Protein AF-A0A924QYR0-F1 (afdb_monomer_lite)

Foldseek 3Di:
DPPVVLVVVVVVVQCVFPVPWQKAKEAEDDDPPPPPPQPPDQDDPRHGYDYDPVHHNQKMKIAGDPPTDPDHFGKMWMAGNVVSDIDIDGPDHD

pLDDT: mean 82.19, std 12.52, range [50.84, 94.31]

Radius of gyration: 12.88 Å; chains: 1; bounding box: 36×24×31 Å

Secondary structure (DSSP, 8-state):
--HHHHHHHHHHHHHHH-TT--EEEEEE---TTT-HHHHS-SEETTEEEEEESSS-TTEEEEEE-TT--SSS-EEEEEEETTT--EEEEEEE--

Structure (mmCIF, N/CA/C/O backbone):
data_AF-A0A924QYR0-F1
#
_entry.id   AF-A0A924QYR0-F1
#
loop_
_atom_site.group_PDB
_atom_site.id
_atom_site.type_symbol
_atom_site.label_atom_id
_atom_site.label_alt_id
_atom_site.label_comp_id
_atom_site.label_asym_id
_atom_site.label_entity_id
_atom_site.label_seq_id
_atom_site.pdbx_PDB_ins_code
_atom_site.Cartn_x
_atom_site.Cartn_y
_atom_site.Cartn_z
_atom_site.occupancy
_atom_site.B_iso_or_equiv
_atom_site.auth_seq_id
_atom_site.auth_comp_id
_atom_site.auth_asym_id
_atom_site.auth_atom_id
_atom_site.pdbx_PDB_model_num
ATOM 1 N N . MET A 1 1 ? -4.754 3.260 16.233 1.00 55.00 1 MET A N 1
ATOM 2 C CA . MET A 1 1 ? -3.712 4.110 15.600 1.00 55.00 1 MET A CA 1
ATOM 3 C C . MET A 1 1 ? -4.386 4.968 14.524 1.00 55.00 1 MET A C 1
ATOM 5 O O . MET A 1 1 ? -5.371 4.499 13.976 1.00 55.00 1 MET A O 1
ATOM 9 N N . LYS A 1 2 ? -3.965 6.215 14.242 1.00 77.88 2 LYS A N 1
ATOM 10 C CA . LYS A 1 2 ? -4.589 7.006 13.152 1.00 77.88 2 LYS A CA 1
ATOM 11 C C . LYS A 1 2 ? -4.090 6.475 11.799 1.00 77.88 2 LYS A C 1
ATOM 13 O O . LYS A 1 2 ? -2.877 6.402 11.632 1.00 77.88 2 LYS A O 1
ATOM 18 N N . LEU A 1 3 ? -4.994 6.142 10.869 1.00 81.56 3 LEU A N 1
ATOM 19 C CA . LEU A 1 3 ? -4.716 5.607 9.519 1.00 81.56 3 LEU A CA 1
ATOM 20 C C . LEU A 1 3 ? -3.556 6.319 8.800 1.00 81.56 3 LEU A C 1
ATOM 22 O O . LEU A 1 3 ? -2.689 5.664 8.235 1.00 81.56 3 LEU A O 1
ATOM 26 N N . GLN A 1 4 ? -3.491 7.647 8.906 1.00 86.50 4 GLN A N 1
ATOM 27 C CA . GLN A 1 4 ? -2.401 8.461 8.355 1.00 86.50 4 GLN A CA 1
ATOM 28 C C . GLN A 1 4 ? -1.012 7.984 8.791 1.00 86.50 4 GLN A C 1
ATOM 30 O O . GLN A 1 4 ? -0.140 7.815 7.955 1.00 86.50 4 GLN A O 1
ATOM 35 N N . LYS A 1 5 ? -0.815 7.685 10.084 1.00 89.06 5 LYS A N 1
ATOM 36 C CA . LYS A 1 5 ? 0.489 7.235 10.599 1.00 89.06 5 LYS A CA 1
ATOM 37 C C . LYS A 1 5 ? 0.901 5.880 10.027 1.00 89.06 5 LYS A C 1
ATOM 39 O O . LYS A 1 5 ? 2.088 5.628 9.855 1.00 89.06 5 LYS A O 1
ATOM 44 N N . LEU A 1 6 ? -0.073 5.000 9.786 1.00 90.06 6 LEU A N 1
ATOM 45 C CA . LEU A 1 6 ? 0.175 3.706 9.155 1.00 90.06 6 LEU A CA 1
ATOM 46 C C . LEU A 1 6 ? 0.595 3.907 7.697 1.00 90.06 6 LEU A C 1
ATOM 48 O O . LEU A 1 6 ? 1.630 3.392 7.291 1.00 90.06 6 LEU A O 1
ATOM 52 N N . LEU A 1 7 ? -0.169 4.710 6.952 1.00 91.00 7 LEU A N 1
ATOM 53 C CA . LEU A 1 7 ? 0.131 5.063 5.566 1.00 91.00 7 LEU A CA 1
ATOM 54 C C . LEU A 1 7 ? 1.498 5.730 5.420 1.00 91.00 7 LEU A C 1
ATOM 56 O O . LEU A 1 7 ? 2.281 5.309 4.577 1.00 91.00 7 LEU A O 1
ATOM 60 N N . ASP A 1 8 ? 1.810 6.717 6.260 1.00 93.19 8 ASP A N 1
ATOM 61 C CA . ASP A 1 8 ? 3.096 7.414 6.234 1.00 93.19 8 ASP A CA 1
ATOM 62 C C . ASP A 1 8 ? 4.250 6.427 6.392 1.00 93.19 8 ASP A C 1
ATOM 64 O O . ASP A 1 8 ? 5.150 6.394 5.557 1.00 93.19 8 ASP A O 1
ATOM 68 N N . ARG A 1 9 ? 4.155 5.549 7.398 1.00 93.81 9 ARG A N 1
ATOM 69 C CA . ARG A 1 9 ? 5.148 4.503 7.646 1.00 93.81 9 ARG A CA 1
ATOM 70 C C . ARG A 1 9 ? 5.283 3.541 6.467 1.00 93.81 9 ARG A C 1
ATOM 72 O O . ARG A 1 9 ? 6.396 3.165 6.122 1.00 93.81 9 ARG A O 1
ATOM 79 N N . MET A 1 10 ? 4.176 3.099 5.875 1.00 94.31 10 MET A N 1
ATOM 80 C CA . MET A 1 10 ? 4.219 2.176 4.737 1.00 94.31 10 MET A CA 1
ATOM 81 C C . MET A 1 10 ? 4.847 2.833 3.501 1.00 94.31 10 MET A C 1
ATOM 83 O O . MET A 1 10 ? 5.619 2.190 2.793 1.00 94.31 10 MET A O 1
ATOM 87 N N . ILE A 1 11 ? 4.561 4.112 3.256 1.00 93.50 11 ILE A N 1
ATOM 88 C CA . ILE A 1 11 ? 5.150 4.871 2.145 1.00 93.50 11 ILE A CA 1
ATOM 89 C C . ILE A 1 11 ? 6.652 5.033 2.347 1.00 93.50 11 ILE A C 1
ATOM 91 O O . ILE A 1 11 ? 7.413 4.803 1.410 1.00 93.50 11 ILE A O 1
ATOM 95 N N . ASP A 1 12 ? 7.079 5.366 3.565 1.00 93.69 12 ASP A N 1
ATOM 96 C CA . ASP A 1 12 ? 8.499 5.480 3.893 1.00 93.69 12 ASP A CA 1
ATOM 97 C C . ASP A 1 12 ? 9.214 4.134 3.675 1.00 93.69 12 ASP A C 1
ATOM 99 O O . ASP A 1 12 ? 10.207 4.082 2.955 1.00 93.69 12 ASP A O 1
ATOM 103 N N . LEU A 1 13 ? 8.637 3.025 4.157 1.00 91.94 13 LEU A N 1
ATOM 104 C CA . LEU A 1 13 ? 9.173 1.672 3.940 1.00 91.94 13 LEU A CA 1
ATOM 105 C C . LEU A 1 13 ? 9.257 1.276 2.459 1.00 91.94 13 LEU A C 1
ATOM 107 O O . LEU A 1 13 ? 10.165 0.545 2.069 1.00 91.94 13 LEU A O 1
ATOM 111 N N . THR A 1 14 ? 8.302 1.721 1.641 1.00 90.31 14 THR A N 1
ATOM 112 C CA . THR A 1 14 ? 8.307 1.444 0.198 1.00 90.31 14 THR A CA 1
ATOM 113 C C . THR A 1 14 ? 9.440 2.2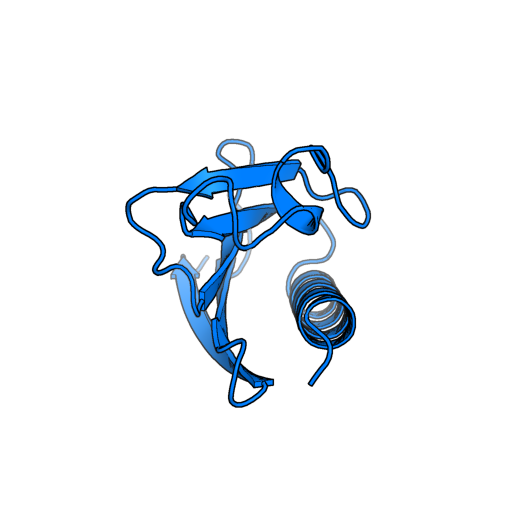12 -0.478 1.00 90.31 14 THR A C 1
ATOM 115 O O . THR A 1 14 ? 10.236 1.618 -1.196 1.00 90.31 14 THR A O 1
ATOM 118 N N . ARG A 1 15 ? 9.574 3.510 -0.177 1.00 89.81 15 ARG A N 1
ATOM 119 C CA . ARG A 1 15 ? 10.617 4.383 -0.742 1.00 89.81 15 ARG A CA 1
ATOM 120 C C . ARG A 1 15 ? 12.029 3.992 -0.303 1.00 89.81 15 ARG A C 1
ATOM 122 O O . ARG A 1 15 ? 12.967 4.178 -1.065 1.00 89.81 15 ARG A O 1
ATOM 129 N N . GLU A 1 16 ? 12.194 3.454 0.904 1.00 89.81 16 GLU A N 1
ATOM 130 C CA . GLU A 1 16 ? 13.482 2.922 1.373 1.00 89.81 16 GLU A CA 1
ATOM 131 C C . GLU A 1 16 ? 13.944 1.702 0.565 1.00 89.81 16 GLU A C 1
ATOM 133 O O . GLU A 1 16 ? 15.144 1.500 0.386 1.00 89.81 16 GLU A O 1
ATOM 138 N N . ARG A 1 17 ? 13.002 0.876 0.096 1.00 86.38 17 ARG A N 1
ATOM 139 C CA . ARG A 1 17 ? 13.297 -0.363 -0.637 1.00 86.38 17 ARG A CA 1
ATOM 140 C C . ARG A 1 17 ? 13.397 -0.147 -2.137 1.00 86.38 17 ARG A C 1
ATOM 142 O O . ARG A 1 17 ? 14.258 -0.738 -2.779 1.00 86.38 17 ARG A O 1
ATOM 149 N N . ASP A 1 18 ? 12.510 0.680 -2.668 1.00 85.25 18 ASP A N 1
ATOM 150 C CA . ASP A 1 18 ? 12.376 0.933 -4.092 1.00 85.25 18 ASP A CA 1
ATOM 151 C C . ASP A 1 18 ? 12.049 2.418 -4.336 1.00 85.25 18 ASP A C 1
ATOM 153 O O . ASP A 1 18 ? 10.887 2.796 -4.521 1.00 85.25 18 ASP A O 1
ATOM 157 N N . PRO A 1 19 ? 13.070 3.292 -4.260 1.00 85.56 19 PRO A N 1
ATOM 158 C CA . PRO A 1 19 ? 12.894 4.744 -4.304 1.00 85.56 19 PRO A CA 1
ATOM 159 C C . PRO A 1 19 ? 12.375 5.260 -5.650 1.00 85.56 19 PRO A C 1
ATOM 161 O O . PRO A 1 19 ? 11.714 6.298 -5.682 1.00 85.56 19 PRO A O 1
ATOM 164 N N . ASP A 1 20 ? 12.653 4.538 -6.737 1.00 84.38 20 ASP A N 1
ATOM 165 C CA . ASP A 1 20 ? 12.271 4.907 -8.105 1.00 84.38 20 ASP A CA 1
ATOM 166 C C . ASP A 1 20 ? 11.012 4.161 -8.591 1.00 84.38 20 ASP A C 1
ATOM 168 O O . ASP A 1 20 ? 10.547 4.364 -9.719 1.00 84.38 20 ASP A O 1
ATOM 172 N N . GLY A 1 21 ? 10.452 3.280 -7.757 1.00 84.81 21 GLY A N 1
ATOM 173 C CA . GLY A 1 21 ? 9.282 2.483 -8.090 1.00 84.81 21 GLY A CA 1
ATOM 174 C C . GLY A 1 21 ? 7.993 3.301 -8.114 1.00 84.81 21 GLY A C 1
ATOM 175 O O . GLY A 1 21 ? 7.772 4.225 -7.328 1.00 84.81 21 GLY A O 1
ATOM 176 N N . ALA A 1 22 ? 7.096 2.942 -9.031 1.00 88.94 22 ALA A N 1
ATOM 177 C CA . ALA A 1 22 ? 5.777 3.554 -9.115 1.00 88.94 22 ALA A CA 1
ATOM 178 C C . ALA A 1 22 ? 4.777 2.717 -8.315 1.00 88.94 22 ALA A C 1
ATOM 180 O O . ALA A 1 22 ? 4.491 1.577 -8.682 1.00 88.94 22 ALA A O 1
ATOM 181 N N . TYR A 1 23 ? 4.201 3.297 -7.265 1.00 92.19 23 TYR A N 1
ATOM 182 C CA . TYR A 1 23 ? 3.288 2.618 -6.345 1.00 92.19 23 TYR A CA 1
ATOM 183 C C . TYR A 1 23 ? 1.957 3.360 -6.208 1.00 92.19 23 TYR A C 1
ATOM 185 O O . TYR A 1 23 ? 1.861 4.565 -6.442 1.00 92.19 23 TYR A O 1
ATOM 193 N N . CYS A 1 24 ? 0.917 2.631 -5.820 1.00 92.44 24 CYS A N 1
ATOM 194 C CA . CYS A 1 24 ? -0.388 3.182 -5.485 1.00 92.44 24 CYS A CA 1
ATOM 195 C C . CYS A 1 24 ? -0.879 2.629 -4.146 1.00 92.44 24 CYS A C 1
ATOM 197 O O . CYS A 1 24 ? -0.491 1.546 -3.708 1.00 92.44 24 CYS A O 1
ATOM 199 N N . VAL A 1 25 ? -1.739 3.399 -3.491 1.00 93.00 25 VAL A N 1
ATOM 200 C CA . VAL A 1 25 ? -2.432 2.996 -2.273 1.00 93.00 25 VAL A CA 1
ATOM 201 C C . VAL A 1 25 ? -3.773 2.391 -2.671 1.00 93.00 25 VAL A C 1
ATOM 203 O O . VAL A 1 25 ? -4.607 3.058 -3.280 1.00 93.00 25 VAL A O 1
ATOM 206 N N . LEU A 1 26 ? -4.006 1.143 -2.292 1.00 90.88 26 LEU A N 1
ATOM 207 C CA . LEU A 1 26 ? -5.287 0.469 -2.418 1.00 90.88 26 LEU A CA 1
ATOM 208 C C . LEU A 1 26 ? -5.970 0.419 -1.055 1.00 90.88 26 LEU A C 1
ATOM 210 O O . LEU A 1 26 ? -5.394 -0.017 -0.059 1.00 90.88 26 LEU A O 1
ATOM 214 N N . VAL A 1 27 ? -7.226 0.835 -1.022 1.00 89.06 27 VAL A N 1
ATOM 215 C CA . VAL A 1 27 ? -8.063 0.820 0.181 1.00 89.06 27 VAL A CA 1
ATOM 216 C C . VAL A 1 27 ? -9.344 0.054 -0.085 1.00 89.06 27 VAL A C 1
ATOM 218 O O . VAL A 1 27 ? -9.870 0.055 -1.203 1.00 89.06 27 VAL A O 1
ATOM 221 N N . GLY A 1 28 ? -9.850 -0.607 0.952 1.00 85.00 28 GLY A N 1
ATOM 222 C CA . GLY A 1 28 ? -11.107 -1.323 0.847 1.00 85.00 28 GLY A CA 1
ATOM 223 C C . GLY A 1 28 ? -12.291 -0.400 0.598 1.00 85.00 28 GLY A C 1
ATOM 224 O O . GLY A 1 28 ? -12.311 0.764 1.005 1.00 85.00 28 GLY A O 1
ATOM 225 N N . THR A 1 29 ? -13.306 -0.933 -0.075 1.00 75.75 29 THR A N 1
ATOM 226 C CA . THR A 1 29 ? -14.558 -0.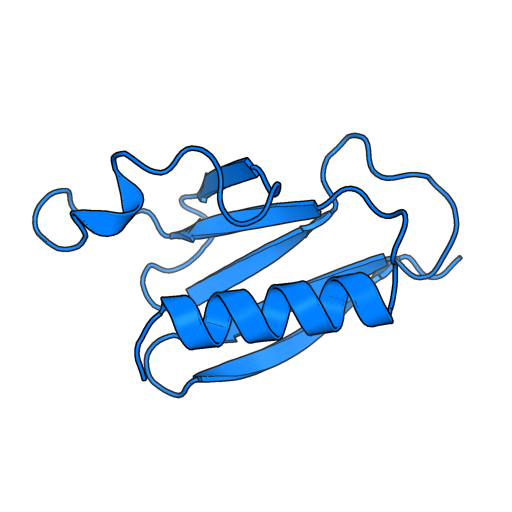201 -0.287 1.00 75.75 29 THR A CA 1
ATOM 227 C C . THR A 1 29 ? -15.345 -0.196 1.025 1.00 75.75 29 THR A C 1
ATOM 229 O O . THR A 1 29 ? -15.940 -1.205 1.399 1.00 75.75 29 THR A O 1
ATOM 232 N N . ALA A 1 30 ? -15.321 0.915 1.761 1.00 63.41 30 ALA A N 1
ATOM 233 C CA . ALA A 1 30 ? -16.182 1.105 2.927 1.00 63.41 30 ALA A CA 1
ATOM 234 C C . ALA A 1 30 ? -17.554 1.662 2.494 1.00 63.41 30 ALA A C 1
ATOM 236 O O . ALA A 1 30 ? -17.620 2.420 1.520 1.00 63.41 30 ALA A O 1
ATOM 237 N N . PRO A 1 31 ? -18.654 1.328 3.196 1.00 56.19 31 PRO A N 1
ATOM 238 C CA . PRO A 1 31 ? -19.922 2.029 3.026 1.00 56.19 31 PRO A CA 1
ATOM 239 C C . PRO A 1 31 ? -19.721 3.539 3.218 1.00 56.19 31 PRO A C 1
ATOM 241 O O . PRO A 1 31 ? -18.982 3.960 4.107 1.00 56.19 31 PRO A O 1
ATOM 244 N N . VAL A 1 32 ? -20.404 4.345 2.398 1.00 51.81 32 VAL A N 1
ATOM 245 C CA . VAL A 1 32 ? -20.290 5.821 2.322 1.00 51.81 32 VAL A CA 1
ATOM 246 C C . VAL A 1 32 ? -20.392 6.522 3.688 1.00 51.81 32 VAL A C 1
ATOM 248 O O . VAL A 1 32 ? -19.891 7.629 3.857 1.00 51.81 32 VAL A O 1
ATOM 251 N N . THR A 1 33 ? -21.000 5.880 4.683 1.00 51.56 33 THR A N 1
ATOM 252 C CA . THR A 1 33 ? -21.237 6.435 6.017 1.00 51.56 33 THR A CA 1
ATOM 253 C C . THR A 1 33 ? -20.038 6.383 6.970 1.00 51.56 33 THR A C 1
ATOM 255 O O . THR A 1 33 ? -20.031 7.151 7.926 1.00 51.56 33 THR A O 1
ATOM 258 N N . ASP A 1 34 ? -19.032 5.530 6.733 1.00 50.84 34 ASP A N 1
ATOM 259 C CA . ASP A 1 34 ? -17.984 5.233 7.734 1.00 50.84 34 ASP A CA 1
ATOM 260 C C . ASP A 1 34 ? -16.597 5.822 7.428 1.00 50.84 34 ASP A C 1
ATOM 262 O O . ASP A 1 34 ? -15.710 5.796 8.283 1.00 50.84 34 ASP A O 1
ATOM 266 N N . ALA A 1 35 ? -16.371 6.377 6.233 1.00 53.75 35 ALA A N 1
ATOM 267 C CA . ALA A 1 35 ? -15.033 6.817 5.832 1.00 53.75 35 ALA A CA 1
ATOM 268 C C . ALA A 1 35 ? -15.048 8.088 4.971 1.00 53.75 35 ALA A C 1
ATOM 270 O O . ALA A 1 35 ? -14.649 8.067 3.807 1.00 53.75 35 ALA A O 1
ATOM 271 N N . ALA A 1 36 ? -15.425 9.224 5.571 1.00 54.22 36 ALA A N 1
ATOM 272 C CA . ALA A 1 36 ? -15.303 10.549 4.943 1.00 54.22 36 ALA A CA 1
ATOM 273 C C . ALA A 1 36 ? -13.885 10.824 4.393 1.00 54.22 36 ALA A C 1
ATOM 275 O O . ALA A 1 36 ? -13.721 11.531 3.408 1.00 54.22 36 ALA A O 1
ATOM 276 N N . TRP A 1 37 ? -12.862 10.200 4.988 1.00 57.88 37 TRP A N 1
ATOM 277 C CA . TRP A 1 37 ? -11.464 10.304 4.570 1.00 57.88 37 TRP A CA 1
ATOM 278 C C . TRP A 1 37 ? -11.195 9.800 3.143 1.00 57.88 37 TRP A C 1
ATOM 280 O O . TRP A 1 37 ? -10.362 10.359 2.439 1.00 57.88 37 TRP A O 1
ATOM 290 N N . VAL A 1 38 ? -11.840 8.711 2.715 1.00 57.69 38 VAL A N 1
ATOM 291 C CA . VAL A 1 38 ? -11.435 7.978 1.499 1.00 57.69 38 VAL A CA 1
ATOM 292 C C . VAL A 1 38 ? -12.180 8.467 0.252 1.00 57.69 38 VAL A C 1
ATOM 294 O O . VAL A 1 38 ? -11.748 8.204 -0.866 1.00 57.69 38 VAL A O 1
ATOM 297 N N . HIS A 1 39 ? -13.299 9.177 0.413 1.00 57.41 39 HIS A N 1
ATOM 298 C CA . HIS A 1 39 ? -14.160 9.532 -0.717 1.00 57.41 39 HIS A CA 1
ATOM 299 C C . HIS A 1 39 ? -13.620 10.696 -1.566 1.00 57.41 39 HIS A C 1
ATOM 301 O O . HIS A 1 39 ? -13.933 10.773 -2.749 1.00 57.41 39 HIS A O 1
ATOM 307 N N . GLU A 1 40 ? -12.773 11.555 -0.991 1.00 62.84 40 GLU A N 1
ATOM 308 C CA . GLU A 1 40 ? -12.253 12.759 -1.663 1.00 62.84 40 GLU A CA 1
ATOM 309 C C . GLU A 1 40 ? -10.744 12.705 -1.945 1.00 62.84 40 GLU A C 1
ATOM 311 O O . GLU A 1 40 ? -10.213 13.535 -2.682 1.00 62.84 40 GLU A O 1
ATOM 316 N N . VAL A 1 41 ? -10.030 11.727 -1.379 1.00 70.81 41 VAL A N 1
ATOM 317 C CA . VAL A 1 41 ? -8.573 11.625 -1.516 1.00 70.81 41 VAL A CA 1
ATOM 318 C C . VAL A 1 41 ? -8.232 10.750 -2.717 1.00 70.81 41 VAL A C 1
ATOM 320 O O . VAL A 1 41 ? -8.224 9.526 -2.627 1.00 70.81 41 VAL A O 1
ATOM 323 N N . THR A 1 42 ? -7.912 11.388 -3.842 1.00 80.75 42 THR A N 1
ATOM 324 C CA . THR A 1 42 ? -7.434 10.717 -5.066 1.00 80.75 42 THR A CA 1
ATOM 325 C C . THR A 1 42 ? -5.927 10.450 -5.052 1.00 80.75 42 THR A C 1
ATOM 327 O O . THR A 1 42 ? -5.427 9.652 -5.843 1.00 80.75 42 THR A O 1
ATOM 330 N N . SER A 1 43 ? -5.188 11.112 -4.160 1.00 87.69 43 SER A N 1
ATOM 331 C CA . SER A 1 43 ? -3.743 10.948 -3.994 1.00 87.69 43 SER A CA 1
ATOM 332 C C . SER A 1 43 ? -3.296 11.255 -2.565 1.00 87.69 43 SER A C 1
ATOM 334 O O . SER A 1 43 ? -3.815 12.185 -1.948 1.00 87.69 43 SER A O 1
ATOM 336 N N . TYR A 1 44 ? -2.293 10.538 -2.060 1.00 89.31 44 TYR A N 1
ATOM 337 C CA . TYR A 1 44 ? -1.693 10.757 -0.742 1.00 89.31 44 TYR A CA 1
ATOM 338 C C . TYR A 1 44 ? -0.168 10.615 -0.819 1.00 89.31 44 TYR A C 1
ATOM 340 O O . TYR A 1 44 ? 0.326 9.577 -1.250 1.00 89.31 44 TYR A O 1
ATOM 348 N N . ARG A 1 45 ? 0.575 11.659 -0.412 1.00 90.69 45 ARG A N 1
ATOM 349 C CA . ARG A 1 45 ? 2.049 11.749 -0.539 1.00 90.69 45 ARG A CA 1
ATOM 350 C C . ARG A 1 45 ? 2.552 11.264 -1.911 1.00 90.69 45 ARG A C 1
ATOM 352 O O . ARG A 1 45 ? 3.420 10.400 -1.994 1.00 90.69 45 ARG A O 1
ATOM 359 N N . ASP A 1 46 ? 1.960 11.815 -2.970 1.00 87.12 46 ASP A N 1
ATOM 360 C CA . ASP A 1 46 ? 2.281 11.550 -4.383 1.00 87.12 46 ASP A CA 1
ATOM 361 C C . ASP A 1 46 ? 1.913 10.152 -4.908 1.00 87.12 46 ASP A C 1
ATOM 363 O O . ASP A 1 46 ? 2.095 9.876 -6.091 1.00 87.12 46 ASP A O 1
ATOM 367 N N . LEU A 1 47 ? 1.338 9.278 -4.075 1.00 90.00 47 LEU A N 1
ATOM 368 C CA . LEU A 1 47 ? 0.788 8.003 -4.528 1.00 90.00 47 LEU A CA 1
ATOM 369 C C . LEU A 1 47 ? -0.683 8.184 -4.889 1.00 90.00 47 LEU A C 1
ATOM 371 O O . LEU A 1 47 ? -1.452 8.767 -4.122 1.00 90.00 47 LEU A O 1
ATOM 375 N N . ALA A 1 48 ? -1.093 7.636 -6.031 1.00 90.69 48 ALA A N 1
ATOM 376 C CA . ALA A 1 48 ? -2.507 7.535 -6.371 1.00 90.69 48 ALA A CA 1
ATOM 377 C C . ALA A 1 48 ? -3.226 6.643 -5.349 1.00 90.69 48 ALA A C 1
ATOM 379 O O . ALA A 1 48 ? -2.701 5.601 -4.954 1.00 90.69 48 ALA A O 1
ATOM 380 N N . VAL A 1 49 ? -4.428 7.041 -4.936 1.00 89.69 49 VAL A N 1
ATOM 381 C CA . VAL A 1 49 ? -5.276 6.263 -4.028 1.00 89.69 49 VAL A CA 1
ATOM 382 C C . VAL A 1 49 ? -6.433 5.692 -4.838 1.00 89.69 49 VAL A C 1
ATOM 384 O O . VAL A 1 49 ? -7.173 6.432 -5.484 1.00 89.69 49 VAL A O 1
ATOM 387 N N . ALA A 1 50 ? -6.593 4.372 -4.809 1.00 87.69 50 ALA A N 1
ATOM 388 C CA . ALA A 1 50 ? -7.669 3.675 -5.494 1.00 87.69 50 ALA A CA 1
ATOM 389 C C . ALA A 1 50 ? -8.462 2.801 -4.522 1.00 87.69 50 ALA A C 1
ATOM 391 O O . ALA A 1 50 ? -7.918 2.158 -3.624 1.00 87.69 50 ALA A O 1
ATOM 392 N N . GLN A 1 51 ? -9.774 2.754 -4.729 1.00 86.81 51 GLN A N 1
ATOM 393 C CA . GLN A 1 51 ? -10.642 1.848 -3.993 1.00 86.81 51 GLN A CA 1
ATOM 394 C C . GLN A 1 51 ? -10.695 0.494 -4.696 1.00 86.81 51 GLN A C 1
ATOM 396 O O . GLN A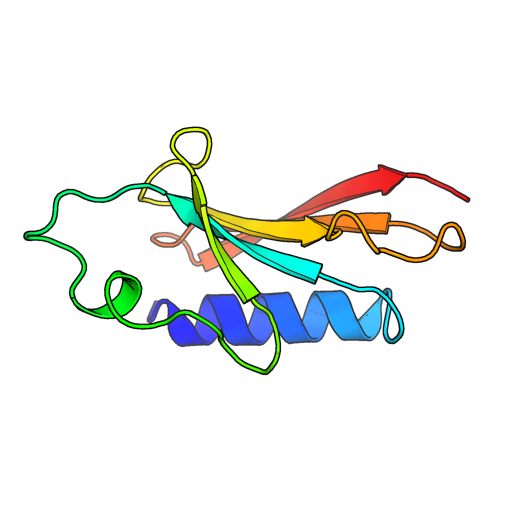 1 51 ? -10.867 0.418 -5.913 1.00 86.81 51 GLN A O 1
ATOM 401 N N . SER A 1 52 ? -10.599 -0.581 -3.923 1.00 85.38 52 SER A N 1
ATOM 402 C CA . SER A 1 52 ? -10.710 -1.945 -4.425 1.00 85.38 52 SER A CA 1
ATOM 403 C C . SER A 1 52 ? -11.696 -2.743 -3.584 1.00 85.38 52 SER A C 1
ATOM 405 O O . SER A 1 52 ? -11.709 -2.650 -2.359 1.00 85.38 52 SER A O 1
ATOM 407 N N . ARG A 1 53 ? -12.520 -3.562 -4.246 1.00 85.25 53 ARG A N 1
ATOM 408 C CA . ARG A 1 53 ? -13.388 -4.549 -3.577 1.00 85.25 53 ARG A CA 1
ATOM 409 C C . ARG A 1 53 ? -12.622 -5.788 -3.111 1.00 85.25 53 ARG A C 1
ATOM 411 O O . ARG A 1 53 ? -13.162 -6.579 -2.350 1.00 85.25 53 ARG A O 1
ATOM 418 N N . LEU A 1 54 ? -11.390 -5.964 -3.594 1.00 86.81 54 LEU A N 1
ATOM 419 C CA . LEU A 1 54 ? -10.510 -7.069 -3.212 1.00 86.81 54 LEU A CA 1
ATOM 420 C C . LEU A 1 54 ? -9.742 -6.774 -1.919 1.00 86.81 54 LEU A C 1
ATOM 422 O O . LEU A 1 54 ? -9.251 -7.697 -1.280 1.00 86.81 54 LEU A O 1
ATOM 426 N N . VAL A 1 55 ? -9.648 -5.498 -1.532 1.00 87.94 55 VAL A N 1
ATOM 427 C CA . VAL A 1 55 ? -9.030 -5.076 -0.275 1.00 87.94 55 VAL A CA 1
ATOM 428 C C . VAL A 1 55 ? -10.130 -4.964 0.787 1.00 87.94 55 VAL A C 1
ATOM 430 O O . VAL A 1 55 ? -11.122 -4.269 0.561 1.00 87.94 55 VAL A O 1
ATOM 433 N N . PRO A 1 56 ? -10.010 -5.638 1.942 1.00 88.62 56 PRO A N 1
ATOM 434 C CA . PRO A 1 56 ? -10.946 -5.452 3.047 1.00 88.62 56 PRO A CA 1
ATOM 435 C C . PRO A 1 56 ? -10.906 -4.021 3.602 1.00 88.62 56 PRO A C 1
ATOM 437 O O . PRO A 1 56 ? -9.868 -3.370 3.589 1.00 88.62 56 PRO A O 1
ATOM 440 N N . ASN A 1 57 ? -12.018 -3.521 4.147 1.00 86.00 57 ASN A N 1
ATOM 441 C CA . ASN A 1 57 ? -12.117 -2.149 4.680 1.00 86.00 57 ASN A CA 1
ATOM 442 C C . ASN A 1 57 ? -11.243 -1.874 5.922 1.00 86.00 57 ASN A C 1
ATOM 444 O O . ASN A 1 57 ? -11.009 -0.717 6.260 1.00 86.00 57 ASN A O 1
ATOM 448 N N . TYR A 1 58 ? -10.764 -2.919 6.595 1.00 86.12 58 TYR A N 1
ATOM 449 C CA . TYR A 1 58 ? -9.827 -2.835 7.717 1.00 86.12 58 TYR A CA 1
ATOM 450 C C . TYR A 1 58 ? -8.354 -2.917 7.283 1.00 86.12 58 TYR A C 1
ATOM 452 O O . TYR A 1 58 ? -7.470 -2.843 8.135 1.00 86.12 58 TYR A O 1
ATOM 460 N N . LEU A 1 59 ? -8.084 -3.061 5.982 1.00 90.06 59 LEU A N 1
ATOM 461 C CA . LEU A 1 59 ? -6.747 -3.191 5.412 1.00 90.06 59 LEU A CA 1
ATOM 462 C C . LEU A 1 59 ? -6.451 -2.019 4.464 1.00 90.06 59 LEU A C 1
ATOM 464 O O . LEU A 1 59 ? -7.334 -1.493 3.783 1.00 90.06 59 LEU A O 1
ATOM 468 N N . VAL A 1 60 ? -5.180 -1.648 4.381 1.00 90.88 60 VAL A N 1
ATOM 469 C CA . VAL A 1 60 ? -4.631 -0.789 3.332 1.00 90.88 60 VAL A CA 1
ATOM 470 C C . VAL A 1 60 ? -3.453 -1.488 2.672 1.00 90.88 60 VAL A C 1
ATOM 472 O O . VAL A 1 60 ? -2.684 -2.169 3.344 1.00 90.88 60 VAL A O 1
ATOM 475 N N . VAL A 1 61 ? -3.304 -1.345 1.361 1.00 93.56 61 VAL A N 1
ATOM 476 C CA . VAL A 1 61 ? -2.228 -1.989 0.602 1.00 93.56 61 VAL A CA 1
ATOM 477 C C . VAL A 1 61 ? -1.460 -0.930 -0.177 1.00 93.56 61 VAL A C 1
ATOM 479 O O . VAL A 1 61 ? -2.070 -0.056 -0.782 1.00 93.56 61 VAL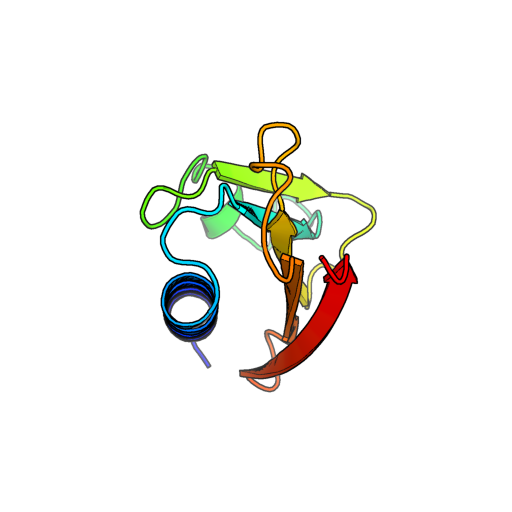 A O 1
ATOM 482 N N . ILE A 1 62 ? -0.131 -0.990 -0.172 1.00 94.31 62 ILE A N 1
ATOM 483 C CA . ILE A 1 62 ? 0.704 -0.296 -1.155 1.00 94.31 62 ILE A CA 1
ATOM 484 C C . ILE A 1 62 ? 1.156 -1.339 -2.159 1.00 94.31 62 ILE A C 1
ATOM 486 O O . ILE A 1 62 ? 1.859 -2.280 -1.796 1.00 94.31 62 ILE A O 1
ATOM 490 N N . ALA A 1 63 ? 0.721 -1.167 -3.401 1.00 92.31 63 ALA A N 1
ATOM 491 C CA . ALA A 1 63 ? 0.968 -2.100 -4.486 1.00 92.31 63 ALA A CA 1
ATOM 492 C C . ALA A 1 63 ? 1.676 -1.394 -5.651 1.00 92.31 63 ALA A C 1
ATOM 494 O O . ALA A 1 63 ? 1.497 -0.184 -5.844 1.00 92.31 63 ALA A O 1
ATOM 495 N N . PRO A 1 64 ? 2.480 -2.123 -6.440 1.00 90.38 64 PRO A N 1
ATOM 496 C CA . PRO A 1 64 ? 3.093 -1.575 -7.640 1.00 90.38 64 PRO A CA 1
ATOM 497 C C . PRO A 1 64 ? 2.023 -1.120 -8.639 1.00 90.38 64 PRO A C 1
ATOM 499 O O . PRO A 1 64 ? 1.050 -1.822 -8.919 1.00 90.38 64 PRO A O 1
ATOM 502 N N . SER A 1 65 ? 2.214 0.068 -9.203 1.00 87.44 65 SER A N 1
ATOM 503 C CA . SER A 1 65 ? 1.363 0.595 -10.268 1.00 87.44 65 SER A CA 1
ATOM 504 C C . SER A 1 65 ? 1.627 -0.133 -11.593 1.00 87.44 65 SER A C 1
ATOM 506 O O . SER A 1 65 ? 2.737 -0.610 -11.818 1.00 87.44 65 SER A O 1
ATOM 508 N N . PRO A 1 66 ? 0.672 -0.156 -12.543 1.00 79.75 66 PRO A N 1
ATOM 509 C CA . PRO A 1 66 ? 0.875 -0.790 -13.851 1.00 79.75 66 PRO A CA 1
ATOM 510 C C . PRO A 1 66 ? 2.084 -0.258 -14.642 1.00 79.75 66 PRO A C 1
ATOM 512 O O . PRO A 1 66 ? 2.633 -0.972 -15.473 1.00 79.75 66 PRO A O 1
ATOM 515 N N . GLY A 1 67 ? 2.497 0.989 -14.386 1.00 78.19 67 GLY A N 1
ATOM 516 C CA . GLY A 1 67 ? 3.683 1.614 -14.982 1.00 78.19 67 GLY A CA 1
ATOM 517 C C . GLY A 1 67 ? 4.987 1.393 -14.210 1.00 78.19 67 GLY A C 1
ATOM 518 O O . GLY A 1 67 ? 5.971 2.064 -14.508 1.00 78.19 67 GLY A O 1
ATOM 519 N N . HIS A 1 68 ? 5.005 0.516 -13.201 1.00 81.62 68 HIS A N 1
ATOM 520 C CA . HIS A 1 68 ? 6.194 0.270 -12.393 1.00 81.62 68 HIS A CA 1
ATOM 521 C C . HIS A 1 68 ? 7.360 -0.226 -13.265 1.00 81.62 68 HIS A C 1
ATOM 523 O O . HIS A 1 68 ? 7.178 -1.170 -14.043 1.00 81.62 68 HIS A O 1
ATOM 529 N N . PRO A 1 69 ? 8.570 0.356 -13.135 1.00 78.56 69 PRO A N 1
ATOM 530 C CA . PRO A 1 69 ? 9.743 -0.100 -13.873 1.00 78.56 69 PRO A CA 1
ATOM 531 C C . PRO A 1 69 ? 10.008 -1.600 -13.673 1.00 78.56 69 PRO A C 1
ATOM 533 O O . PRO A 1 69 ? 9.745 -2.177 -12.617 1.00 78.56 69 PRO A O 1
ATOM 536 N N . ALA A 1 70 ? 10.509 -2.259 -14.719 1.00 67.06 70 ALA A N 1
ATOM 537 C CA . ALA A 1 70 ? 10.695 -3.711 -14.744 1.00 67.06 70 ALA A CA 1
ATOM 538 C C . ALA A 1 70 ? 11.907 -4.217 -13.928 1.00 67.06 70 ALA A C 1
ATOM 540 O O . ALA A 1 70 ? 12.074 -5.426 -13.796 1.00 67.06 70 ALA A O 1
ATOM 541 N N . GLY A 1 71 ? 12.739 -3.319 -13.395 1.00 68.00 71 GLY A N 1
ATOM 542 C CA . GLY A 1 71 ? 13.932 -3.664 -12.618 1.00 68.00 71 GLY A CA 1
ATOM 543 C C . GLY A 1 71 ? 13.683 -3.667 -11.109 1.00 68.00 71 GLY A C 1
ATOM 544 O O . GLY A 1 71 ? 12.804 -2.956 -10.633 1.00 68.00 71 GLY A O 1
ATOM 545 N N . GLY A 1 72 ? 14.482 -4.445 -10.378 1.00 66.56 72 GLY A N 1
ATOM 546 C CA . GLY A 1 72 ? 14.499 -4.455 -8.913 1.00 66.56 72 GLY A CA 1
ATOM 547 C C . GLY A 1 72 ? 13.504 -5.413 -8.252 1.00 66.56 72 GLY A C 1
ATOM 548 O O . GLY A 1 72 ? 12.636 -6.011 -8.897 1.00 66.56 72 GLY A O 1
ATOM 549 N N . GLU A 1 73 ? 13.673 -5.572 -6.939 1.00 73.38 73 GLU A N 1
ATOM 550 C CA . GLU A 1 73 ? 12.725 -6.289 -6.091 1.00 73.38 73 GLU A CA 1
ATOM 551 C C . GLU A 1 73 ? 11.460 -5.442 -5.922 1.00 73.38 73 GLU A C 1
ATOM 553 O O . GLU A 1 73 ? 11.509 -4.347 -5.371 1.00 73.38 73 GLU A O 1
ATOM 558 N N . VAL A 1 74 ? 10.324 -5.962 -6.386 1.00 82.38 74 VAL A N 1
ATOM 559 C CA . VAL A 1 74 ? 9.032 -5.279 -6.258 1.00 82.38 74 VAL A CA 1
ATOM 560 C C . VAL A 1 74 ? 8.319 -5.812 -5.033 1.00 82.38 74 VAL A C 1
ATOM 562 O O . VAL A 1 74 ? 8.087 -7.021 -4.921 1.00 82.38 74 VAL A O 1
ATOM 565 N N . VAL A 1 75 ? 7.936 -4.908 -4.139 1.00 86.12 75 VAL A N 1
ATOM 566 C CA . VAL A 1 75 ? 7.283 -5.254 -2.877 1.00 86.12 75 VAL A CA 1
ATOM 567 C C . VAL A 1 75 ? 5.848 -4.754 -2.840 1.00 86.12 75 VAL A C 1
ATOM 569 O O . VAL A 1 75 ? 5.522 -3.676 -3.315 1.00 86.12 75 VAL A O 1
ATOM 572 N N . GLU A 1 76 ? 4.977 -5.536 -2.232 1.00 91.19 76 GLU A N 1
ATOM 573 C CA . GLU A 1 76 ? 3.658 -5.114 -1.796 1.00 91.19 76 GLU A CA 1
ATOM 574 C C . GLU A 1 76 ? 3.680 -5.031 -0.271 1.00 91.19 76 GLU A C 1
ATOM 576 O O . GLU A 1 76 ? 4.190 -5.927 0.410 1.00 91.19 76 GLU A O 1
ATOM 581 N N . LEU A 1 77 ? 3.135 -3.948 0.277 1.00 93.62 77 LEU A N 1
ATOM 582 C CA . LEU A 1 77 ? 2.978 -3.786 1.717 1.00 93.62 77 LEU A CA 1
ATOM 583 C C . LEU A 1 77 ? 1.502 -3.816 2.074 1.00 93.62 77 LEU A C 1
ATOM 585 O O . LEU A 1 77 ? 0.710 -3.079 1.495 1.00 93.62 77 LEU A O 1
ATOM 589 N N . GLN A 1 78 ? 1.147 -4.597 3.085 1.00 94.25 78 GLN A N 1
ATOM 590 C CA . GLN A 1 78 ? -0.203 -4.658 3.630 1.00 94.25 78 GLN A CA 1
ATOM 591 C C . GLN A 1 78 ? -0.192 -4.124 5.059 1.00 94.25 78 GLN A C 1
ATOM 593 O O . GLN A 1 78 ? 0.598 -4.564 5.890 1.00 94.25 78 GLN A O 1
ATOM 598 N N . GLY A 1 79 ? -1.048 -3.150 5.337 1.00 92.69 79 GLY A N 1
ATOM 599 C CA . GLY A 1 79 ? -1.214 -2.528 6.640 1.00 92.69 79 GLY A CA 1
ATOM 600 C C . GLY A 1 79 ? -2.573 -2.869 7.227 1.00 92.69 79 GLY A C 1
ATOM 601 O O . GLY A 1 79 ? -3.604 -2.529 6.649 1.00 92.69 79 GLY A O 1
ATOM 602 N N . ASP A 1 80 ? -2.580 -3.487 8.401 1.00 91.44 80 ASP A N 1
ATOM 603 C CA . ASP A 1 80 ? -3.799 -3.685 9.181 1.00 91.44 80 ASP A CA 1
ATOM 604 C C . ASP A 1 80 ? -4.118 -2.403 9.966 1.00 91.44 80 ASP A C 1
ATOM 606 O O . ASP A 1 80 ? -3.326 -1.945 10.792 1.00 91.44 80 ASP A O 1
ATOM 610 N N . ILE A 1 81 ? -5.272 -1.789 9.695 1.00 87.56 81 ILE A N 1
AT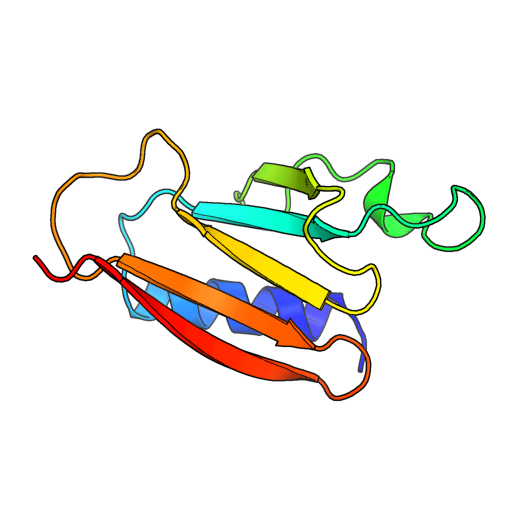OM 611 C CA . ILE A 1 81 ? -5.644 -0.484 10.260 1.00 87.56 81 ILE A CA 1
ATOM 612 C C . ILE A 1 81 ? -5.866 -0.561 11.785 1.00 87.56 81 ILE A C 1
ATOM 614 O O . ILE A 1 81 ? -5.352 0.319 12.493 1.00 87.56 81 ILE A O 1
ATOM 618 N N . PRO A 1 82 ? -6.590 -1.564 12.331 1.00 87.38 82 PRO A N 1
ATOM 619 C CA . PRO A 1 82 ? -6.812 -1.673 13.772 1.00 87.38 82 PRO A CA 1
ATOM 620 C C . PRO A 1 82 ? -5.523 -1.865 14.582 1.00 87.38 82 PRO A C 1
ATOM 622 O O . PRO A 1 82 ? -5.293 -1.134 15.552 1.00 87.38 82 PRO A O 1
ATOM 625 N N . SER A 1 83 ? -4.680 -2.825 14.188 1.00 88.38 83 SER A N 1
ATOM 626 C CA . SER A 1 83 ? -3.457 -3.186 14.918 1.00 88.38 83 SER A CA 1
ATOM 627 C C . SER A 1 83 ? -2.263 -2.304 14.564 1.00 88.38 83 SER A C 1
ATOM 629 O O . SER A 1 83 ? -1.353 -2.140 15.376 1.00 88.38 83 SER A O 1
ATOM 631 N N . GLY A 1 84 ? -2.252 -1.722 13.365 1.00 87.69 84 GLY A N 1
ATOM 632 C CA . GLY A 1 84 ? -1.111 -0.984 12.842 1.00 87.69 84 GLY A CA 1
ATOM 633 C C . GLY A 1 84 ? 0.060 -1.854 12.392 1.00 87.69 84 GLY A C 1
ATOM 634 O O . GLY A 1 84 ? 1.153 -1.324 12.160 1.00 87.69 84 GLY A O 1
ATOM 635 N N . GLN A 1 85 ? -0.130 -3.171 12.317 1.00 92.31 85 GLN A N 1
ATOM 636 C CA . GLN A 1 85 ? 0.881 -4.085 11.804 1.00 92.31 85 GLN A CA 1
ATOM 637 C C . GLN A 1 85 ? 1.059 -3.901 10.298 1.00 92.31 85 GLN A C 1
ATOM 639 O O . GLN A 1 85 ? 0.112 -3.587 9.581 1.00 92.31 85 GLN A O 1
ATOM 644 N N . VAL A 1 86 ? 2.297 -4.089 9.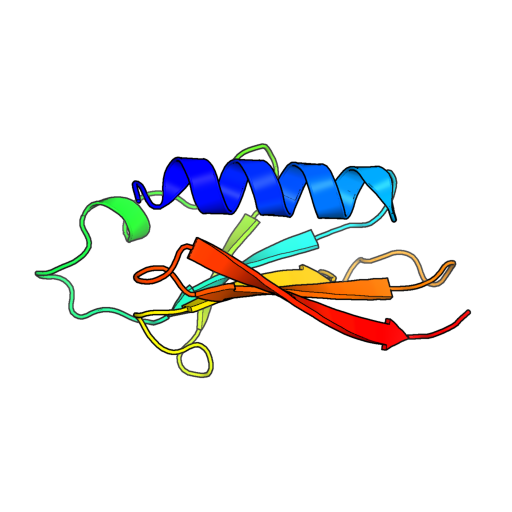839 1.00 93.75 86 VAL A N 1
ATOM 645 C CA . VAL A 1 86 ? 2.665 -4.027 8.424 1.00 93.75 86 VAL A CA 1
ATOM 646 C C . VAL A 1 86 ? 3.293 -5.358 8.042 1.00 93.75 86 VAL A C 1
ATOM 648 O O . VAL A 1 86 ? 4.259 -5.789 8.674 1.00 93.75 86 VAL A O 1
ATOM 651 N N . THR A 1 87 ? 2.752 -5.984 7.008 1.00 93.06 87 THR A N 1
ATOM 652 C CA . THR A 1 87 ? 3.268 -7.204 6.390 1.00 93.06 87 THR A CA 1
ATOM 653 C C . THR A 1 87 ? 3.820 -6.866 5.011 1.00 93.06 87 THR A C 1
ATOM 655 O O . THR A 1 87 ? 3.319 -5.968 4.336 1.00 93.06 87 THR A O 1
ATOM 658 N N . HIS A 1 88 ? 4.875 -7.564 4.605 1.00 90.31 88 HIS A N 1
ATOM 659 C CA . HIS A 1 88 ? 5.516 -7.396 3.306 1.00 90.31 88 HIS A CA 1
ATOM 660 C C . HIS A 1 88 ? 5.378 -8.654 2.451 1.00 90.31 88 HIS A C 1
ATOM 662 O O . HIS A 1 88 ? 5.500 -9.774 2.944 1.00 90.31 88 HIS A O 1
ATOM 668 N N . HIS A 1 89 ? 5.160 -8.465 1.158 1.00 85.25 89 HIS A N 1
ATOM 669 C CA . HIS A 1 89 ? 5.116 -9.537 0.178 1.00 85.25 89 HIS A CA 1
ATOM 670 C C . HIS A 1 89 ? 5.992 -9.149 -1.002 1.00 85.25 89 HIS A C 1
ATOM 672 O O . HIS A 1 89 ? 5.788 -8.105 -1.612 1.00 85.25 89 HIS A O 1
ATOM 678 N N . THR A 1 90 ? 6.970 -9.980 -1.339 1.00 81.94 90 THR A N 1
ATOM 679 C CA . THR A 1 90 ? 7.734 -9.764 -2.565 1.00 81.94 90 THR A CA 1
ATOM 680 C C . THR A 1 90 ? 6.911 -10.265 -3.747 1.00 81.94 90 THR A C 1
ATOM 682 O O . THR A 1 90 ? 6.591 -11.449 -3.836 1.00 81.94 90 THR A O 1
ATOM 685 N N . VAL A 1 91 ? 6.542 -9.347 -4.640 1.00 77.81 91 VAL A N 1
ATOM 686 C CA . VAL A 1 91 ? 5.692 -9.610 -5.813 1.00 77.81 91 VAL A CA 1
ATOM 687 C C . VAL A 1 91 ? 6.538 -10.049 -7.006 1.00 77.81 91 VAL A C 1
ATOM 689 O O . VAL A 1 91 ? 6.102 -10.862 -7.819 1.00 77.81 91 VAL A O 1
ATOM 692 N N . ARG A 1 92 ? 7.770 -9.536 -7.109 1.00 72.38 92 ARG A N 1
ATOM 693 C CA . ARG A 1 92 ? 8.737 -9.930 -8.137 1.00 72.38 92 ARG A CA 1
ATOM 694 C C . ARG A 1 92 ? 10.159 -9.849 -7.590 1.00 72.38 92 ARG A C 1
ATOM 696 O O . ARG A 1 92 ? 10.536 -8.830 -7.019 1.00 72.38 92 ARG A O 1
ATOM 703 N N . HIS A 1 93 ? 10.948 -10.894 -7.823 1.00 59.91 93 HIS A N 1
ATOM 704 C CA . HIS A 1 93 ? 12.408 -10.830 -7.742 1.00 59.91 93 HIS A CA 1
ATOM 705 C C . HIS A 1 93 ? 12.973 -10.546 -9.135 1.00 59.91 93 HIS A C 1
ATOM 707 O O . HIS A 1 93 ? 12.550 -11.181 -10.105 1.00 59.91 93 HIS A O 1
ATOM 713 N N . GLY A 1 94 ? 13.855 -9.549 -9.216 1.00 54.44 94 GLY A N 1
ATOM 714 C CA . GLY A 1 94 ? 14.664 -9.263 -10.402 1.00 54.44 94 GLY A CA 1
ATOM 715 C C . GLY A 1 94 ? 15.858 -10.195 -10.521 1.00 54.44 94 GLY A C 1
ATOM 716 O O . GLY A 1 94 ? 16.286 -10.736 -9.477 1.00 54.44 94 GLY A O 1
#

Sequence (94 aa):
MKLQKLLDRMIDLTRERDPDGAYCVLVGTAPVTDAAWVHEVTSYRDLAVAQSRLVPNYLVVIAPSPGHPAGGEVVELQGDIPSGQVTHHTVRHG